Protein AF-A0A497PF44-F1 (afdb_monomer_lite)

Structure (mmCIF, N/CA/C/O backbone):
data_AF-A0A497PF44-F1
#
_entry.id   AF-A0A497PF44-F1
#
loop_
_atom_site.group_PDB
_atom_site.id
_atom_site.type_symbol
_atom_site.label_atom_id
_atom_site.label_alt_id
_atom_site.label_comp_id
_atom_site.label_asym_id
_atom_site.label_entity_id
_atom_site.label_seq_id
_atom_site.pdbx_PDB_ins_code
_atom_site.Cartn_x
_atom_site.Cartn_y
_atom_site.Cartn_z
_atom_site.occupancy
_atom_site.B_iso_or_equiv
_atom_site.auth_seq_id
_atom_site.auth_comp_id
_atom_site.auth_asym_id
_atom_site.auth_atom_id
_atom_site.pdbx_PDB_model_num
ATOM 1 N N . MET A 1 1 ? 14.579 28.850 -10.034 1.00 36.72 1 MET A N 1
ATOM 2 C CA . MET A 1 1 ? 15.040 27.515 -9.593 1.00 36.72 1 MET A CA 1
ATOM 3 C C . MET A 1 1 ? 13.978 26.523 -10.026 1.00 36.72 1 MET A C 1
ATOM 5 O O . MET A 1 1 ? 12.854 26.638 -9.561 1.00 36.72 1 MET A O 1
ATOM 9 N N . GLY A 1 2 ? 14.259 25.672 -11.015 1.00 35.09 2 GLY A N 1
ATOM 10 C CA . GLY A 1 2 ? 13.241 24.776 -11.566 1.00 35.09 2 GLY A CA 1
ATOM 11 C C . GLY A 1 2 ? 12.831 23.743 -10.524 1.00 35.09 2 GLY A C 1
ATOM 12 O O . GLY A 1 2 ? 13.676 22.970 -10.078 1.00 35.09 2 GLY A O 1
ATOM 13 N N . HIS A 1 3 ? 11.559 23.721 -10.129 1.00 37.56 3 HIS A N 1
ATOM 14 C CA . HIS A 1 3 ? 11.001 22.553 -9.459 1.00 37.56 3 HIS A CA 1
ATOM 15 C C . HIS A 1 3 ? 11.132 21.385 -10.435 1.00 37.56 3 HIS A C 1
ATOM 17 O O . HIS A 1 3 ? 10.414 21.312 -11.430 1.00 37.56 3 HIS A O 1
ATOM 23 N N . GLY A 1 4 ? 12.123 20.522 -10.210 1.00 49.72 4 GLY A N 1
ATOM 24 C CA . GLY A 1 4 ? 12.266 19.294 -10.974 1.00 49.72 4 GLY A CA 1
ATOM 25 C C . GLY A 1 4 ? 10.997 18.481 -10.775 1.00 49.72 4 GLY A C 1
ATOM 26 O O . GLY A 1 4 ? 10.764 17.966 -9.684 1.00 49.72 4 GLY A O 1
ATOM 27 N N . TYR A 1 5 ? 10.151 18.418 -11.801 1.00 60.72 5 TYR A N 1
ATOM 28 C CA . TYR A 1 5 ? 8.949 17.600 -11.776 1.00 60.72 5 TYR A CA 1
ATOM 29 C C . TYR A 1 5 ? 9.372 16.139 -11.612 1.00 60.72 5 TYR A C 1
ATOM 31 O O . TYR A 1 5 ? 9.889 15.521 -12.545 1.00 60.72 5 TYR A O 1
ATOM 39 N N . ILE A 1 6 ? 9.184 15.594 -10.411 1.00 75.25 6 ILE A N 1
ATOM 40 C CA . ILE A 1 6 ? 9.399 14.172 -10.157 1.00 75.25 6 ILE A CA 1
ATOM 41 C C . ILE A 1 6 ? 8.271 13.419 -10.854 1.00 75.25 6 ILE A C 1
ATOM 43 O O . ILE A 1 6 ? 7.093 13.642 -10.566 1.00 75.25 6 ILE A O 1
ATOM 47 N N . LYS A 1 7 ? 8.616 12.520 -11.777 1.00 85.88 7 LYS A N 1
ATOM 48 C CA . LYS A 1 7 ? 7.614 11.781 -12.543 1.00 85.88 7 LYS A CA 1
ATOM 49 C C . LYS A 1 7 ? 7.015 10.693 -11.657 1.00 85.88 7 LYS A C 1
ATOM 51 O O . LYS A 1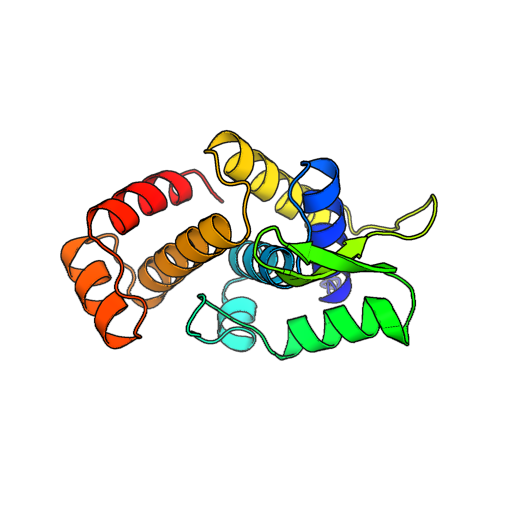 7 ? 7.731 10.005 -10.936 1.00 85.88 7 LYS A O 1
ATOM 56 N N . LEU A 1 8 ? 5.707 10.459 -11.761 1.00 88.69 8 LEU A N 1
ATOM 57 C CA . LEU A 1 8 ? 5.023 9.369 -11.045 1.00 88.69 8 LEU A CA 1
ATOM 58 C C . LEU A 1 8 ? 5.655 7.988 -11.326 1.00 88.69 8 LEU A C 1
ATOM 60 O O . LEU A 1 8 ? 5.662 7.111 -10.467 1.00 88.69 8 LEU A O 1
ATOM 64 N N . ILE A 1 9 ? 6.259 7.820 -12.505 1.00 89.12 9 ILE A N 1
ATOM 65 C CA . ILE A 1 9 ? 7.030 6.627 -12.879 1.00 89.12 9 ILE A CA 1
ATOM 66 C C . ILE A 1 9 ? 8.220 6.397 -11.933 1.00 89.12 9 ILE A C 1
ATOM 68 O O . ILE A 1 9 ? 8.492 5.248 -11.590 1.00 89.12 9 ILE A O 1
ATOM 72 N N . ASP A 1 10 ? 8.901 7.450 -11.474 1.00 90.12 10 ASP A N 1
ATOM 73 C CA . ASP A 1 10 ? 10.042 7.327 -10.557 1.00 90.12 10 ASP A CA 1
ATOM 74 C C . ASP A 1 10 ? 9.595 6.777 -9.199 1.00 90.12 10 ASP A C 1
ATOM 76 O O . ASP A 1 10 ? 10.260 5.912 -8.628 1.00 90.12 10 ASP A O 1
ATOM 80 N N . TRP A 1 11 ? 8.420 7.206 -8.725 1.00 93.75 11 TRP A N 1
ATOM 81 C CA . TRP A 1 11 ? 7.787 6.666 -7.522 1.00 93.75 11 TRP A CA 1
ATOM 82 C C . TRP A 1 11 ? 7.443 5.190 -7.682 1.00 93.75 11 TRP A C 1
ATOM 84 O O . TRP A 1 11 ? 7.785 4.387 -6.815 1.00 93.75 11 TRP A O 1
ATOM 94 N N . ILE A 1 12 ? 6.809 4.812 -8.797 1.00 93.94 12 ILE A N 1
ATOM 95 C CA . ILE A 1 12 ? 6.447 3.415 -9.071 1.00 93.94 12 ILE A CA 1
ATOM 96 C C . ILE A 1 12 ? 7.697 2.530 -9.091 1.00 93.94 12 ILE A C 1
ATOM 98 O O . ILE A 1 12 ? 7.739 1.500 -8.415 1.00 93.94 12 ILE A O 1
ATOM 102 N N . LYS A 1 13 ? 8.732 2.949 -9.825 1.00 91.75 13 LYS A N 1
ATOM 103 C CA . LYS A 1 13 ? 10.003 2.228 -9.915 1.00 91.75 13 LYS A CA 1
ATOM 104 C C . LYS A 1 13 ? 10.649 2.052 -8.541 1.00 91.75 13 LYS A C 1
ATOM 106 O O . LYS A 1 13 ? 11.018 0.940 -8.170 1.00 91.75 13 LYS A O 1
ATOM 111 N N . ALA A 1 14 ? 10.733 3.129 -7.765 1.00 93.69 14 ALA A N 1
ATOM 112 C CA . ALA A 1 14 ? 11.293 3.093 -6.422 1.00 93.69 14 ALA A CA 1
ATOM 113 C C . ALA A 1 14 ? 10.475 2.213 -5.457 1.00 93.69 14 ALA A C 1
ATOM 115 O O . ALA A 1 14 ? 11.066 1.488 -4.658 1.00 93.69 14 ALA A O 1
ATOM 116 N N . ALA A 1 15 ? 9.141 2.209 -5.560 1.00 95.62 15 ALA A N 1
ATOM 117 C CA . ALA A 1 15 ? 8.263 1.334 -4.780 1.00 95.62 15 ALA A CA 1
ATOM 118 C C . ALA A 1 15 ? 8.490 -0.147 -5.090 1.00 95.62 15 ALA A C 1
ATOM 120 O O . ALA A 1 15 ? 8.680 -0.933 -4.162 1.00 95.62 15 ALA A O 1
ATOM 121 N N . VAL A 1 16 ? 8.523 -0.525 -6.373 1.00 94.31 16 VAL A N 1
ATOM 122 C CA . VAL A 1 16 ? 8.809 -1.909 -6.783 1.00 94.31 16 VAL A CA 1
ATOM 123 C C . VAL A 1 16 ? 10.184 -2.333 -6.270 1.00 94.31 16 VAL A C 1
ATOM 125 O O . VAL A 1 16 ? 10.279 -3.319 -5.541 1.00 94.31 16 VAL A O 1
ATOM 128 N N . TYR A 1 17 ? 11.224 -1.544 -6.556 1.00 93.12 17 TYR A N 1
ATOM 129 C CA . TYR A 1 17 ? 12.594 -1.889 -6.176 1.00 93.12 17 TYR A CA 1
ATOM 130 C C . TYR A 1 17 ? 12.753 -1.998 -4.656 1.00 93.12 17 TYR A C 1
ATOM 132 O O . TYR A 1 17 ? 13.350 -2.942 -4.145 1.00 93.12 17 TYR A O 1
ATOM 140 N N . SER A 1 18 ? 12.184 -1.057 -3.899 1.00 94.81 18 SER A N 1
ATOM 141 C CA . SER A 1 18 ? 12.282 -1.074 -2.441 1.00 94.81 18 SER A CA 1
ATOM 142 C C . SER A 1 18 ? 11.568 -2.276 -1.815 1.00 94.81 18 SER A C 1
ATOM 144 O O . SER A 1 18 ? 12.104 -2.887 -0.886 1.00 94.81 18 SER A O 1
ATOM 146 N N . LEU A 1 19 ? 10.393 -2.652 -2.328 1.00 95.06 19 LEU A N 1
ATOM 147 C CA . LEU A 1 19 ? 9.682 -3.851 -1.882 1.00 95.06 19 LEU A CA 1
ATOM 148 C C . LEU A 1 19 ? 10.532 -5.112 -2.109 1.00 95.06 19 LEU A C 1
ATOM 150 O O . LEU A 1 19 ? 10.705 -5.901 -1.175 1.00 95.06 19 LEU A O 1
ATOM 154 N N . GLU A 1 20 ? 11.147 -5.247 -3.289 1.00 91.25 20 GLU A N 1
ATOM 155 C CA . GLU A 1 20 ? 12.058 -6.355 -3.613 1.00 91.25 20 GLU A CA 1
ATOM 156 C C . GLU A 1 20 ? 13.257 -6.424 -2.659 1.00 91.25 20 GLU A C 1
ATOM 158 O O . GLU A 1 20 ? 13.481 -7.459 -2.024 1.00 91.25 20 GLU A O 1
ATOM 163 N N . GLN A 1 21 ? 13.981 -5.311 -2.480 1.00 91.06 21 GLN A N 1
ATOM 164 C CA . GLN A 1 21 ? 15.151 -5.235 -1.591 1.00 91.06 21 GLN A CA 1
ATOM 165 C C . GLN A 1 21 ? 14.808 -5.608 -0.143 1.00 91.06 21 GLN A C 1
ATOM 167 O O . GLN A 1 21 ? 15.617 -6.186 0.586 1.00 91.06 21 GLN A O 1
ATOM 172 N N . ASN A 1 22 ? 13.576 -5.325 0.281 1.00 92.75 22 ASN A N 1
ATOM 173 C CA . ASN A 1 22 ? 13.103 -5.633 1.623 1.00 92.75 22 ASN A CA 1
ATOM 174 C C . ASN A 1 22 ? 12.396 -6.991 1.734 1.00 92.75 22 ASN A C 1
ATOM 176 O O . ASN A 1 22 ? 11.925 -7.326 2.824 1.00 92.75 22 ASN A O 1
ATOM 180 N N . ARG A 1 23 ? 12.403 -7.826 0.688 1.00 90.44 23 ARG A N 1
ATOM 181 C CA . ARG A 1 23 ? 11.754 -9.151 0.663 1.00 90.44 23 ARG A CA 1
ATOM 182 C C . ARG A 1 23 ? 10.244 -9.091 0.940 1.00 90.44 23 ARG A C 1
ATOM 184 O O . ARG A 1 23 ? 9.685 -10.020 1.521 1.00 90.44 23 ARG A O 1
ATOM 191 N N . ILE A 1 24 ? 9.587 -8.005 0.542 1.00 90.75 24 ILE A N 1
ATOM 192 C CA . ILE A 1 24 ? 8.126 -7.908 0.497 1.00 90.75 24 ILE A CA 1
ATOM 193 C C . ILE A 1 24 ? 7.719 -8.119 -0.953 1.00 90.75 24 ILE A C 1
ATOM 195 O O . ILE A 1 24 ? 8.230 -7.444 -1.840 1.00 90.75 24 ILE A O 1
ATOM 199 N N . LYS A 1 25 ? 6.796 -9.050 -1.213 1.00 91.00 25 LYS A N 1
ATOM 200 C CA . LYS A 1 25 ? 6.369 -9.333 -2.587 1.00 91.00 25 LYS A CA 1
ATOM 201 C C . LYS A 1 25 ? 5.733 -8.073 -3.207 1.00 91.00 25 LYS A C 1
ATOM 203 O O . LYS A 1 25 ? 4.710 -7.601 -2.685 1.00 91.00 25 LYS A O 1
ATOM 208 N N . PRO A 1 26 ? 6.288 -7.540 -4.310 1.00 92.19 26 PRO A N 1
ATOM 209 C CA . PRO A 1 26 ? 5.760 -6.371 -5.009 1.00 92.19 26 PRO A CA 1
ATOM 210 C C . PRO A 1 26 ? 4.556 -6.768 -5.870 1.00 92.19 26 PRO A C 1
ATOM 212 O O . PRO A 1 26 ? 4.585 -6.713 -7.095 1.00 92.19 26 PRO A O 1
ATOM 215 N N . PHE A 1 27 ? 3.476 -7.206 -5.226 1.00 92.94 27 PHE A N 1
ATOM 216 C CA . PHE A 1 27 ? 2.179 -7.315 -5.882 1.00 92.94 27 PHE A CA 1
ATOM 217 C C . PHE A 1 27 ? 1.677 -5.923 -6.267 1.00 92.94 27 PHE A C 1
ATOM 219 O O . PHE A 1 27 ? 2.020 -4.940 -5.604 1.00 92.94 27 PHE A O 1
ATOM 226 N N . LYS A 1 28 ? 0.772 -5.848 -7.249 1.00 92.81 28 LYS A N 1
ATOM 227 C CA . LYS A 1 28 ? 0.085 -4.594 -7.617 1.00 92.81 28 LYS A CA 1
ATOM 228 C C . LYS A 1 28 ? -0.435 -3.852 -6.383 1.00 92.81 28 LYS A C 1
ATOM 230 O O . LYS A 1 28 ? -0.165 -2.671 -6.193 1.00 92.81 28 LYS A O 1
ATOM 235 N N . THR A 1 29 ? -1.121 -4.575 -5.497 1.00 93.44 29 THR A N 1
ATOM 236 C CA . THR A 1 29 ? -1.641 -4.031 -4.239 1.00 93.44 29 THR A CA 1
ATOM 237 C C . THR A 1 29 ? -0.531 -3.490 -3.340 1.00 93.44 29 THR A C 1
ATOM 239 O O . THR A 1 29 ? -0.671 -2.380 -2.842 1.00 93.44 29 THR A O 1
ATOM 242 N N . SER A 1 30 ? 0.571 -4.226 -3.152 1.00 95.44 30 SER A N 1
ATOM 243 C CA . SER A 1 30 ? 1.700 -3.776 -2.324 1.00 95.44 30 SER A CA 1
ATOM 244 C C . SER A 1 30 ? 2.269 -2.453 -2.839 1.00 95.44 30 SER A C 1
ATOM 246 O O . SER A 1 30 ? 2.437 -1.517 -2.062 1.00 95.44 30 SER A O 1
ATOM 248 N N . VAL A 1 31 ? 2.500 -2.357 -4.153 1.00 96.06 31 VAL A N 1
ATOM 249 C CA . VAL A 1 31 ? 3.021 -1.145 -4.802 1.00 96.06 31 VAL A CA 1
ATOM 250 C C . VAL A 1 31 ? 2.059 0.024 -4.601 1.00 96.06 31 VAL A C 1
ATOM 252 O O . VAL A 1 31 ? 2.466 1.074 -4.109 1.00 96.06 31 VAL A O 1
ATOM 255 N N . LEU A 1 32 ? 0.766 -0.174 -4.879 1.00 96.31 32 LEU A N 1
ATOM 256 C CA . LEU A 1 32 ? -0.266 0.848 -4.679 1.00 96.31 32 LEU A CA 1
ATOM 257 C C . LEU A 1 32 ? -0.314 1.361 -3.235 1.00 96.31 32 LEU A C 1
ATOM 259 O O . LEU A 1 32 ? -0.492 2.559 -3.029 1.00 96.31 32 LEU A O 1
ATOM 263 N N . LYS A 1 33 ? -0.165 0.474 -2.244 1.00 96.69 33 LYS A N 1
ATOM 264 C CA . LYS A 1 33 ? -0.215 0.837 -0.820 1.00 96.69 33 LYS A CA 1
ATOM 265 C C . LYS A 1 33 ? 1.027 1.602 -0.367 1.00 96.69 33 LYS A C 1
ATOM 267 O O . LYS A 1 33 ? 0.897 2.596 0.338 1.00 96.69 33 LYS A O 1
ATOM 272 N N . ILE A 1 34 ? 2.216 1.194 -0.808 1.00 96.88 34 ILE A N 1
ATOM 273 C CA . ILE A 1 34 ? 3.449 1.941 -0.525 1.00 96.88 34 ILE A CA 1
ATOM 274 C C . ILE A 1 34 ? 3.399 3.336 -1.148 1.00 96.88 34 ILE A C 1
ATOM 276 O O . ILE A 1 34 ? 3.761 4.315 -0.500 1.00 96.88 34 ILE A O 1
ATOM 280 N N . LEU A 1 35 ? 2.900 3.451 -2.377 1.00 96.75 35 LEU A N 1
ATOM 281 C CA . LEU A 1 35 ? 2.736 4.747 -3.030 1.00 96.75 35 LEU A CA 1
ATOM 282 C C . LEU A 1 35 ? 1.729 5.635 -2.296 1.00 96.75 35 LEU A C 1
ATOM 284 O O . LEU A 1 35 ? 2.029 6.796 -2.042 1.00 96.75 35 LEU A O 1
ATOM 288 N N . TYR A 1 36 ? 0.593 5.085 -1.861 1.00 96.56 36 TYR A N 1
ATOM 289 C CA . TYR A 1 36 ? -0.397 5.828 -1.077 1.00 96.56 36 TYR A CA 1
ATOM 290 C C . TYR A 1 36 ? 0.213 6.468 0.183 1.00 96.56 36 TYR A C 1
ATOM 292 O O . TYR A 1 36 ? -0.017 7.645 0.449 1.00 96.56 36 TYR A O 1
ATOM 300 N N . LEU A 1 37 ? 1.036 5.711 0.918 1.00 95.44 37 LEU A N 1
ATOM 301 C CA . LEU A 1 37 ? 1.692 6.171 2.148 1.00 95.44 37 LEU A CA 1
ATOM 302 C C . LEU A 1 37 ? 2.848 7.157 1.911 1.00 95.44 37 LEU A C 1
ATOM 304 O O . LEU A 1 37 ? 3.258 7.835 2.842 1.00 95.44 37 LEU A O 1
ATOM 308 N N . THR A 1 38 ? 3.410 7.230 0.703 1.00 94.56 38 THR A N 1
ATOM 309 C CA . THR A 1 38 ? 4.630 8.023 0.442 1.00 94.56 38 THR A CA 1
ATOM 310 C C . THR A 1 38 ? 4.398 9.249 -0.424 1.00 94.56 38 THR A C 1
ATOM 312 O O . THR A 1 38 ? 5.184 10.202 -0.345 1.00 94.56 38 THR A O 1
ATOM 315 N N . LEU A 1 39 ? 3.337 9.247 -1.231 1.00 93.38 39 LEU A N 1
ATOM 316 C CA . LEU A 1 39 ? 2.973 10.391 -2.050 1.00 93.38 39 LEU A CA 1
ATOM 317 C C . LEU A 1 39 ? 2.605 11.601 -1.174 1.00 93.38 39 LEU A C 1
ATOM 319 O O . LEU A 1 39 ? 2.016 11.423 -0.100 1.00 93.38 39 LEU A O 1
ATOM 323 N N . PRO A 1 40 ? 2.937 12.823 -1.636 1.00 90.06 40 PRO A N 1
ATOM 324 C CA . PRO A 1 40 ? 2.415 14.061 -1.070 1.00 90.06 40 PRO A CA 1
ATOM 325 C C . PRO A 1 40 ? 0.892 14.028 -0.954 1.00 90.06 40 PRO A C 1
ATOM 327 O O . PRO A 1 40 ? 0.216 13.450 -1.808 1.00 90.06 40 PRO A O 1
ATOM 330 N N . GLU A 1 41 ? 0.368 14.674 0.083 1.00 90.38 41 GLU A N 1
ATOM 331 C CA . GLU A 1 41 ? -1.056 14.671 0.410 1.00 90.38 41 GLU A CA 1
ATOM 332 C C . GLU A 1 41 ? -1.942 15.100 -0.772 1.00 90.38 41 GLU A C 1
ATOM 334 O O . GLU A 1 41 ? -2.880 14.388 -1.131 1.00 90.38 41 GLU A O 1
ATOM 339 N N . GLU A 1 42 ? -1.593 16.197 -1.447 1.00 90.06 42 GLU A N 1
ATOM 340 C CA . GLU A 1 42 ? -2.328 16.709 -2.613 1.00 90.06 42 GLU A CA 1
ATOM 341 C C . GLU A 1 42 ? -2.477 15.650 -3.719 1.00 90.06 42 GLU A C 1
ATOM 343 O O . GLU A 1 42 ? -3.565 15.426 -4.261 1.00 90.06 42 GLU A O 1
ATOM 348 N N . LEU A 1 43 ? -1.388 14.935 -4.026 1.00 91.44 43 LEU A N 1
ATOM 349 C CA . LEU A 1 43 ? -1.394 13.862 -5.022 1.00 91.44 43 LEU A CA 1
ATOM 350 C C . LEU A 1 43 ? -2.164 12.644 -4.526 1.00 91.44 43 LEU A C 1
ATOM 352 O O . LEU A 1 43 ? -2.832 11.979 -5.315 1.00 91.44 43 LEU A O 1
ATOM 356 N N . ARG A 1 44 ? -2.087 12.345 -3.230 1.00 92.69 44 ARG A N 1
ATOM 357 C CA . ARG A 1 44 ? -2.803 11.228 -2.622 1.00 92.69 44 ARG A CA 1
ATOM 358 C C . ARG A 1 44 ? -4.310 11.408 -2.765 1.00 92.69 44 ARG A C 1
ATOM 360 O O . ARG A 1 44 ? -4.963 10.490 -3.249 1.00 92.69 44 ARG A O 1
ATOM 367 N N . TRP A 1 45 ? -4.845 12.577 -2.416 1.00 90.56 45 TRP A N 1
ATOM 368 C CA . TRP A 1 45 ? -6.281 12.859 -2.527 1.00 90.56 45 TRP A CA 1
ATOM 369 C C . TRP A 1 45 ? -6.765 12.990 -3.970 1.00 90.56 45 TRP A C 1
ATOM 371 O O . TRP A 1 45 ? -7.916 12.679 -4.255 1.00 90.56 45 TRP A O 1
ATOM 381 N N . THR A 1 46 ? -5.881 13.392 -4.884 1.00 93.38 46 THR A N 1
ATOM 382 C CA . THR A 1 46 ? -6.200 13.467 -6.316 1.00 93.38 46 THR A CA 1
ATOM 383 C C . THR A 1 46 ? -6.210 12.088 -6.981 1.00 93.38 46 THR A C 1
ATOM 385 O O . THR A 1 46 ? -7.042 11.813 -7.841 1.00 93.38 46 THR A O 1
ATOM 388 N N . LEU A 1 47 ? -5.262 11.215 -6.624 1.00 94.62 47 LEU A N 1
ATOM 389 C CA . LEU A 1 47 ? -5.037 9.949 -7.326 1.00 94.62 47 LEU A CA 1
ATOM 390 C C . LEU A 1 47 ? -5.735 8.753 -6.680 1.00 94.62 47 LEU A C 1
ATOM 392 O O . LEU A 1 47 ? -5.896 7.739 -7.364 1.00 94.62 47 LEU A O 1
ATOM 396 N N . TYR A 1 48 ? -6.079 8.828 -5.391 1.00 96.44 48 TYR A N 1
ATOM 397 C CA . TYR A 1 48 ? -6.631 7.706 -4.639 1.00 96.44 48 TYR A CA 1
ATOM 398 C C . TYR A 1 48 ? -8.033 7.970 -4.114 1.00 96.44 48 TYR A C 1
ATOM 400 O O . TYR A 1 48 ? -8.329 9.006 -3.527 1.00 96.44 48 TYR A O 1
ATOM 408 N N . GLU A 1 49 ? -8.847 6.930 -4.199 1.00 94.19 49 GLU A N 1
ATOM 409 C CA . GLU A 1 49 ? -10.192 6.873 -3.644 1.00 94.19 49 GLU A CA 1
ATOM 410 C C . GLU A 1 49 ? -10.321 5.702 -2.656 1.00 94.19 49 GLU A C 1
ATOM 412 O O . GLU A 1 49 ? -9.562 4.723 -2.735 1.00 94.19 49 GLU A O 1
ATOM 417 N N . PRO A 1 50 ? -11.250 5.767 -1.686 1.00 93.12 50 PRO A N 1
ATOM 418 C CA . PRO A 1 50 ? -11.539 4.624 -0.832 1.00 93.12 50 PRO A CA 1
ATOM 419 C C . PRO A 1 50 ? -12.117 3.469 -1.667 1.00 93.12 50 PRO A C 1
ATOM 421 O O . PRO A 1 50 ? -13.061 3.641 -2.428 1.00 93.12 50 PRO A O 1
ATOM 424 N N . TYR A 1 51 ? -11.570 2.266 -1.490 1.00 92.81 51 TYR A N 1
ATOM 425 C CA . TYR A 1 51 ? -12.005 1.048 -2.183 1.00 92.81 51 TYR A CA 1
ATOM 426 C C . TYR A 1 51 ? -12.051 -0.137 -1.213 1.00 92.81 51 TYR A C 1
ATOM 428 O O . TYR A 1 51 ? -11.418 -0.082 -0.160 1.00 92.81 51 TYR A O 1
ATOM 436 N N . LEU A 1 52 ? -12.757 -1.229 -1.534 1.00 86.25 52 LEU A N 1
ATOM 437 C CA . LEU A 1 52 ? -13.020 -2.361 -0.619 1.00 86.25 52 LEU A CA 1
ATOM 438 C C . LEU A 1 52 ? -11.758 -2.885 0.106 1.00 86.25 52 LEU A C 1
ATOM 440 O O . LEU A 1 52 ? -11.754 -3.136 1.318 1.00 86.25 52 LEU A O 1
ATOM 444 N N . TYR A 1 53 ? -10.641 -2.971 -0.617 1.00 85.62 53 TYR A N 1
ATOM 445 C CA . TYR A 1 53 ? -9.343 -3.432 -0.106 1.00 85.62 53 TYR A CA 1
ATOM 446 C C . TYR A 1 53 ? -8.411 -2.282 0.324 1.00 85.62 53 TYR A C 1
ATOM 448 O O . TYR A 1 53 ? -7.187 -2.406 0.308 1.00 85.62 53 TYR A O 1
ATOM 456 N N . GLY A 1 54 ? -8.979 -1.144 0.722 1.00 93.19 54 GLY A N 1
ATOM 457 C CA . GLY A 1 54 ? -8.265 0.076 1.102 1.00 93.19 54 GLY A CA 1
ATOM 458 C C . GLY A 1 54 ? -8.040 1.017 -0.083 1.00 93.19 54 GLY A C 1
ATOM 459 O O . GLY A 1 54 ? -8.350 0.636 -1.209 1.00 93.19 54 GLY A O 1
ATOM 460 N N . PRO A 1 55 ? -7.425 2.191 0.139 1.00 95.44 55 PRO A N 1
ATOM 461 C CA . PRO A 1 55 ? -7.258 3.228 -0.882 1.00 95.44 55 PRO A CA 1
ATOM 462 C C . PRO A 1 55 ? -6.676 2.698 -2.195 1.00 95.44 55 PRO A C 1
ATOM 464 O O . PRO A 1 55 ? -5.668 1.982 -2.187 1.00 95.44 55 PRO A O 1
ATOM 467 N N . TYR A 1 56 ? -7.317 3.010 -3.314 1.00 96.56 56 TYR A N 1
ATOM 468 C CA . TYR A 1 56 ? -6.965 2.500 -4.636 1.00 96.56 56 TYR A CA 1
ATOM 469 C C . TYR A 1 56 ? -6.797 3.646 -5.628 1.00 96.56 56 TYR A C 1
ATOM 471 O O . TYR A 1 56 ? -7.483 4.654 -5.531 1.00 96.56 56 TYR A O 1
ATOM 479 N N . SER A 1 57 ? -5.886 3.468 -6.583 1.00 97.12 57 SER A N 1
ATOM 480 C CA . SER A 1 57 ? -5.686 4.396 -7.689 1.00 97.12 57 SER A CA 1
ATOM 481 C C . SER A 1 57 ? -5.704 3.619 -8.994 1.00 97.12 57 SER A C 1
ATOM 483 O O . SER A 1 57 ? -4.792 2.831 -9.267 1.00 97.12 57 SER A O 1
ATOM 485 N N . ARG A 1 58 ? -6.736 3.853 -9.811 1.00 95.56 58 ARG A N 1
ATOM 486 C CA . ARG A 1 58 ? -6.809 3.291 -11.163 1.00 95.56 58 ARG A CA 1
ATOM 487 C C . ARG A 1 58 ? -5.646 3.789 -12.015 1.00 95.56 58 ARG A C 1
ATOM 489 O O . ARG A 1 58 ? -4.958 2.981 -12.619 1.00 95.56 58 ARG A O 1
ATOM 496 N N . THR A 1 59 ? -5.360 5.088 -11.960 1.00 94.62 59 THR A N 1
ATOM 497 C CA . THR A 1 59 ? -4.257 5.719 -12.694 1.00 94.62 59 THR A CA 1
ATOM 498 C C . THR A 1 59 ? -2.915 5.042 -12.420 1.00 94.62 59 THR A C 1
ATOM 500 O O . THR A 1 59 ? -2.198 4.691 -13.353 1.00 94.62 59 THR A O 1
ATOM 503 N N . ILE A 1 60 ? -2.571 4.807 -11.149 1.00 95.44 60 ILE A N 1
ATOM 504 C CA . ILE A 1 60 ? -1.306 4.140 -10.805 1.00 95.44 60 ILE A CA 1
ATOM 505 C C . ILE A 1 60 ? -1.334 2.659 -11.189 1.00 95.44 60 ILE A C 1
ATOM 507 O O . ILE A 1 60 ? -0.314 2.137 -11.634 1.00 95.44 60 ILE A O 1
ATOM 511 N N . SER A 1 61 ? -2.477 1.980 -11.040 1.00 94.25 61 SER A N 1
ATOM 512 C CA . SER A 1 61 ? -2.627 0.587 -11.478 1.00 94.25 61 SER A CA 1
ATOM 513 C C . SER A 1 61 ? -2.370 0.439 -12.979 1.00 94.25 61 SER A C 1
ATOM 515 O O . SER A 1 61 ? -1.581 -0.416 -13.378 1.00 94.25 61 SER A O 1
ATOM 517 N N . ASP A 1 62 ? -2.997 1.287 -13.791 1.00 92.94 62 ASP A N 1
ATOM 518 C CA . ASP A 1 62 ? -2.887 1.247 -15.248 1.00 92.94 62 ASP A CA 1
ATOM 519 C C . ASP A 1 62 ? -1.455 1.593 -15.685 1.00 92.94 62 ASP A C 1
ATOM 521 O O . ASP A 1 62 ? -0.878 0.917 -16.535 1.00 92.94 62 ASP A O 1
ATOM 525 N N . LEU A 1 63 ? -0.819 2.578 -15.036 1.00 91.44 63 LEU A N 1
ATOM 526 C CA . LEU A 1 63 ? 0.595 2.889 -15.265 1.00 91.44 63 LEU A CA 1
ATOM 527 C C . LEU A 1 63 ? 1.520 1.723 -14.909 1.00 91.44 63 LEU A C 1
ATOM 529 O O . LEU A 1 63 ? 2.476 1.463 -15.636 1.00 91.44 63 LEU A O 1
ATOM 533 N N . LEU A 1 64 ? 1.254 1.011 -13.814 1.00 91.44 64 LEU A N 1
ATOM 534 C CA . LEU A 1 64 ? 2.047 -0.151 -13.422 1.00 91.44 64 LEU A CA 1
ATOM 535 C C . LEU A 1 64 ? 1.969 -1.259 -14.486 1.00 91.44 64 LEU A C 1
ATOM 537 O O . LEU A 1 64 ? 3.000 -1.826 -14.853 1.00 91.44 64 LEU A O 1
ATOM 541 N N . ASP A 1 65 ? 0.777 -1.513 -15.029 1.00 89.94 65 ASP A N 1
ATOM 542 C CA . ASP A 1 65 ? 0.583 -2.471 -16.122 1.00 89.94 65 ASP A CA 1
ATOM 543 C C . ASP A 1 65 ? 1.293 -2.012 -17.403 1.00 89.94 65 ASP A C 1
ATOM 545 O O . ASP A 1 65 ? 2.013 -2.787 -18.034 1.00 89.94 65 ASP A O 1
ATOM 549 N N . ILE A 1 66 ? 1.176 -0.731 -17.757 1.00 87.31 66 ILE A N 1
ATOM 550 C CA . ILE A 1 66 ? 1.859 -0.135 -18.911 1.00 87.31 66 ILE A CA 1
ATOM 551 C C . ILE A 1 66 ? 3.386 -0.258 -18.783 1.00 87.31 66 ILE A C 1
ATOM 553 O O . ILE A 1 66 ? 4.063 -0.604 -19.753 1.00 87.31 66 ILE A O 1
ATOM 557 N N . LEU A 1 67 ? 3.957 -0.021 -17.599 1.00 84.69 67 LEU A N 1
ATOM 558 C CA . LEU A 1 67 ? 5.402 -0.135 -17.371 1.00 84.69 67 LEU A CA 1
ATOM 559 C C . LEU A 1 67 ? 5.904 -1.581 -17.463 1.00 84.69 67 LEU A C 1
ATOM 561 O O . LEU A 1 67 ? 7.040 -1.796 -17.900 1.00 84.69 67 LEU A O 1
ATOM 565 N N . ALA A 1 68 ? 5.073 -2.546 -17.061 1.00 85.56 68 ALA A N 1
ATOM 566 C CA . ALA A 1 68 ? 5.416 -3.963 -17.028 1.00 85.56 68 ALA A CA 1
ATOM 567 C C . ALA A 1 68 ? 5.219 -4.681 -18.371 1.00 85.56 68 ALA A C 1
ATOM 569 O O . ALA A 1 68 ? 6.038 -5.516 -18.759 1.00 85.56 68 ALA A O 1
ATOM 570 N N . PHE A 1 69 ? 4.144 -4.354 -19.089 1.00 80.50 69 PHE A N 1
ATOM 571 C CA . PHE A 1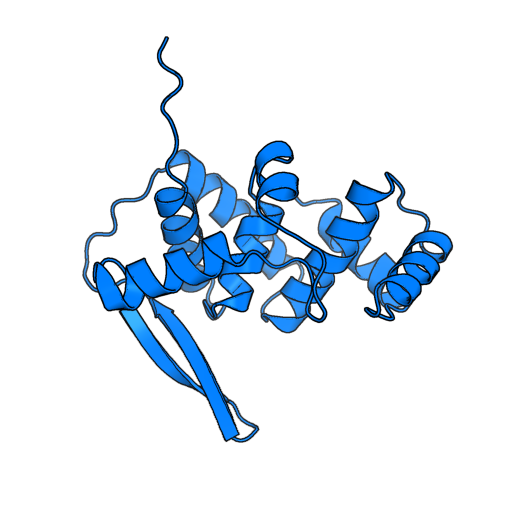 69 ? 3.751 -5.044 -20.319 1.00 80.50 69 PHE A CA 1
ATOM 572 C C . PHE A 1 69 ? 3.993 -4.207 -21.581 1.00 80.50 69 PHE A C 1
ATOM 574 O O . PHE A 1 69 ? 4.332 -4.771 -22.619 1.00 80.50 69 PHE A O 1
ATOM 581 N N . GLY A 1 70 ? 3.874 -2.879 -21.496 1.00 70.75 70 GLY A N 1
ATOM 582 C CA . GLY A 1 70 ? 4.045 -1.963 -22.629 1.00 70.75 70 GLY A CA 1
ATOM 583 C C . GLY A 1 70 ? 5.492 -1.510 -22.825 1.00 70.75 70 GLY A C 1
ATOM 584 O O . GLY A 1 70 ? 6.121 -1.835 -23.827 1.00 70.75 70 GLY A O 1
ATOM 585 N N . TYR A 1 71 ? 6.046 -0.786 -21.847 1.00 62.22 71 TYR A N 1
ATOM 586 C CA . TYR A 1 71 ? 7.384 -0.179 -21.952 1.00 62.22 71 TYR A CA 1
ATOM 587 C C . TYR A 1 71 ? 8.529 -1.106 -21.527 1.00 62.22 71 TYR A C 1
ATOM 589 O O . TYR A 1 71 ? 9.692 -0.752 -21.703 1.00 62.22 71 TYR A O 1
ATOM 597 N N . LYS A 1 72 ? 8.220 -2.275 -20.945 1.00 67.12 72 LYS A N 1
ATOM 598 C CA . LYS A 1 72 ? 9.187 -3.294 -20.481 1.00 67.12 72 LYS A CA 1
ATOM 599 C C . LYS A 1 72 ? 10.269 -2.773 -19.521 1.00 67.12 72 LYS A C 1
ATOM 601 O O . LYS A 1 72 ? 11.286 -3.431 -19.321 1.00 67.12 72 LYS A O 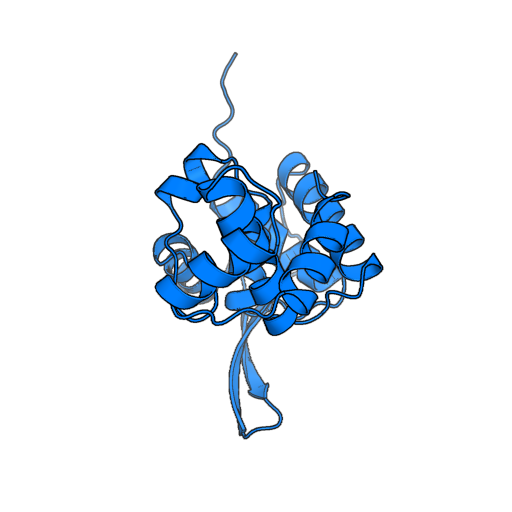1
ATOM 606 N N . SER A 1 73 ? 10.045 -1.611 -18.906 1.00 72.81 73 SER A N 1
ATOM 607 C CA . SER A 1 73 ? 10.921 -1.062 -17.861 1.00 72.81 73 SER A CA 1
ATOM 608 C C . SER A 1 73 ? 10.777 -1.817 -16.536 1.00 72.81 73 SER A C 1
ATOM 610 O O . SER A 1 73 ? 11.692 -1.815 -15.716 1.00 72.81 73 SER A O 1
ATOM 612 N N . LEU A 1 74 ? 9.638 -2.492 -16.360 1.00 80.44 74 LEU A N 1
ATOM 613 C CA . LEU A 1 74 ? 9.405 -3.512 -15.350 1.00 80.44 74 LEU A CA 1
ATOM 614 C C . LEU A 1 74 ? 9.141 -4.853 -16.049 1.00 80.44 74 LEU A C 1
ATOM 616 O O . LEU A 1 74 ? 8.673 -4.918 -17.184 1.00 80.44 74 LEU A O 1
ATOM 620 N N . GLY A 1 75 ? 9.441 -5.941 -15.360 1.00 80.06 75 GLY A N 1
ATOM 621 C CA . GLY A 1 75 ? 8.895 -7.261 -15.612 1.00 80.06 75 GLY A CA 1
ATOM 622 C C . GLY A 1 75 ? 7.642 -7.494 -14.778 1.00 80.06 75 GLY A C 1
ATOM 623 O O . GLY A 1 75 ? 7.510 -6.967 -13.677 1.00 80.06 75 GLY A O 1
ATOM 624 N N . ALA A 1 76 ? 6.744 -8.322 -15.298 1.00 82.75 76 ALA A N 1
ATOM 625 C CA . ALA A 1 76 ? 5.646 -8.902 -14.546 1.00 82.75 76 ALA A CA 1
ATOM 626 C C . ALA A 1 76 ? 5.619 -10.412 -14.782 1.00 82.75 76 ALA A C 1
ATOM 628 O O . ALA A 1 76 ? 5.856 -10.873 -15.902 1.00 82.75 76 ALA A O 1
ATOM 629 N N . TYR A 1 77 ? 5.337 -11.171 -13.730 1.00 84.75 77 TYR A N 1
ATOM 630 C CA . TYR A 1 77 ? 5.147 -12.615 -13.796 1.00 84.75 77 TYR A CA 1
ATOM 631 C C . TYR A 1 77 ? 3.917 -13.030 -12.995 1.00 84.75 77 TYR A C 1
ATOM 633 O O . TYR A 1 77 ? 3.575 -12.425 -11.975 1.00 84.75 77 TYR A O 1
ATOM 641 N N . ILE A 1 78 ? 3.243 -14.064 -13.494 1.00 85.38 78 ILE A N 1
ATOM 642 C CA . ILE A 1 78 ? 2.075 -14.651 -12.845 1.00 85.38 78 ILE A CA 1
ATOM 643 C C . ILE A 1 78 ? 2.566 -15.556 -11.714 1.00 85.38 78 ILE A C 1
ATOM 645 O O . ILE A 1 78 ? 3.455 -16.386 -11.898 1.00 85.38 78 ILE A O 1
ATOM 649 N N . HIS A 1 79 ? 1.987 -15.384 -10.533 1.00 83.44 79 HIS A N 1
ATOM 650 C CA . HIS A 1 79 ? 2.253 -16.170 -9.342 1.00 83.44 79 HIS A CA 1
ATOM 651 C C . HIS A 1 79 ? 0.961 -16.809 -8.847 1.00 83.44 79 HIS A C 1
ATOM 653 O O . HIS A 1 79 ? -0.031 -16.118 -8.612 1.00 83.44 79 HIS A O 1
ATOM 659 N N . THR A 1 80 ? 0.988 -18.120 -8.644 1.00 87.81 80 THR A N 1
ATOM 660 C CA . THR A 1 80 ? -0.126 -18.850 -8.039 1.00 87.81 80 THR A CA 1
ATOM 661 C C . THR A 1 80 ? -0.028 -18.765 -6.521 1.00 87.81 80 THR A C 1
ATOM 663 O O . THR A 1 80 ? 0.992 -19.103 -5.921 1.00 87.81 80 THR A O 1
ATOM 666 N N . MET A 1 81 ? -1.097 -18.291 -5.894 1.00 84.81 81 MET A N 1
ATOM 667 C CA . MET A 1 81 ? -1.252 -18.211 -4.448 1.00 84.81 81 MET A CA 1
ATOM 668 C C . MET A 1 81 ? -1.650 -19.583 -3.870 1.00 84.81 81 MET A C 1
ATOM 670 O O . MET A 1 81 ? -2.213 -20.407 -4.590 1.00 84.81 81 MET A O 1
ATOM 674 N N . PRO A 1 82 ? -1.441 -19.837 -2.561 1.00 84.06 82 PRO A N 1
ATOM 675 C CA . PRO A 1 82 ? -1.776 -21.125 -1.936 1.00 84.06 82 PRO A CA 1
ATOM 676 C C . PRO A 1 82 ? -3.245 -21.558 -2.079 1.00 84.06 82 PRO A C 1
ATOM 678 O O . PRO A 1 82 ? -3.547 -22.742 -2.031 1.00 84.06 82 PRO A O 1
ATOM 681 N N . ASN A 1 83 ? -4.159 -20.605 -2.270 1.00 84.81 83 ASN A N 1
ATOM 682 C CA . ASN A 1 83 ? -5.587 -20.843 -2.500 1.00 84.81 83 ASN A CA 1
ATOM 683 C C . ASN A 1 83 ? -5.942 -21.114 -3.980 1.00 84.81 83 ASN A C 1
ATOM 685 O O . ASN A 1 83 ? -7.112 -21.046 -4.341 1.00 84.81 83 ASN A O 1
ATOM 689 N N . GLY A 1 84 ? -4.951 -21.315 -4.854 1.00 84.25 84 GLY A N 1
ATOM 690 C CA . GLY A 1 84 ? -5.141 -21.553 -6.288 1.00 84.25 84 GLY A CA 1
ATOM 691 C C . GLY A 1 84 ? -5.385 -20.299 -7.134 1.00 84.25 84 GLY A C 1
ATOM 692 O O . GLY A 1 84 ? -5.364 -20.386 -8.359 1.00 84.25 84 GLY A O 1
ATOM 693 N N . THR A 1 85 ? -5.572 -19.124 -6.523 1.00 86.25 85 THR A N 1
ATOM 694 C CA . THR A 1 85 ? -5.758 -17.868 -7.270 1.00 86.25 85 THR A CA 1
ATOM 695 C C . THR A 1 85 ? -4.452 -17.372 -7.880 1.00 86.25 85 THR A C 1
ATOM 697 O O . THR A 1 85 ? -3.372 -17.603 -7.337 1.00 86.25 85 THR A O 1
ATOM 700 N N . TRP A 1 86 ? -4.529 -16.689 -9.020 1.00 85.44 86 TRP A N 1
ATOM 701 C CA . TRP A 1 86 ? -3.358 -16.132 -9.698 1.00 85.44 86 TRP A CA 1
ATOM 702 C C . TRP A 1 86 ? -3.228 -14.641 -9.392 1.00 85.44 86 TRP A C 1
ATOM 704 O O . TRP A 1 86 ? -4.222 -13.926 -9.279 1.00 85.44 86 TRP A O 1
ATOM 714 N N . THR A 1 87 ? -1.996 -14.162 -9.260 1.00 86.00 87 THR A N 1
ATOM 715 C CA . THR A 1 87 ? -1.688 -12.748 -9.031 1.00 86.00 87 THR A CA 1
ATOM 716 C C . THR A 1 87 ? -0.440 -12.328 -9.798 1.00 86.00 87 THR A C 1
ATOM 718 O O . THR A 1 87 ? 0.374 -13.166 -10.177 1.00 86.00 87 THR A O 1
ATOM 721 N N . THR A 1 88 ? -0.269 -11.027 -10.016 1.00 86.19 88 THR A N 1
ATOM 722 C CA . THR A 1 88 ? 0.887 -10.468 -10.725 1.00 86.19 88 THR A CA 1
ATOM 723 C C . THR A 1 88 ? 1.916 -9.944 -9.733 1.00 86.19 88 THR A C 1
ATOM 725 O O . THR A 1 88 ? 1.586 -9.140 -8.854 1.00 86.19 88 THR A O 1
ATOM 728 N N . ILE A 1 89 ? 3.170 -10.364 -9.897 1.00 85.88 89 ILE A N 1
ATOM 729 C CA . ILE A 1 89 ? 4.323 -9.800 -9.191 1.00 85.88 89 ILE A CA 1
ATOM 730 C C . ILE A 1 89 ? 5.167 -9.004 -10.183 1.00 85.88 89 ILE A C 1
ATOM 732 O O . ILE A 1 89 ? 5.420 -9.470 -11.294 1.00 85.88 89 ILE A O 1
ATOM 736 N N . PHE A 1 90 ? 5.589 -7.809 -9.771 1.00 86.94 90 PHE A N 1
ATOM 737 C CA . PHE A 1 90 ? 6.421 -6.911 -10.569 1.00 86.94 90 PHE A CA 1
ATOM 738 C C . PHE A 1 90 ? 7.889 -7.038 -10.169 1.00 86.94 90 PHE A C 1
ATOM 740 O O . PHE A 1 90 ? 8.191 -7.188 -8.995 1.00 86.94 90 PHE A O 1
ATOM 747 N N . SER A 1 91 ? 8.813 -6.956 -11.114 1.00 85.00 91 SER A N 1
ATOM 748 C CA . SER A 1 91 ? 10.247 -6.945 -10.810 1.00 85.00 91 SER A CA 1
ATOM 749 C C . SER A 1 91 ? 11.011 -6.091 -11.795 1.00 85.00 91 SER A C 1
ATOM 751 O O . SER A 1 91 ? 10.521 -5.822 -12.889 1.00 85.00 91 SER A O 1
ATOM 753 N N . PHE A 1 92 ? 12.233 -5.690 -11.471 1.00 82.19 92 PHE A N 1
ATOM 754 C CA . PHE A 1 92 ? 13.113 -5.142 -12.501 1.00 82.19 92 PHE A CA 1
ATOM 755 C C . PHE A 1 92 ? 13.705 -6.250 -13.374 1.00 82.19 92 PHE A C 1
ATOM 757 O O . PHE A 1 92 ? 14.049 -7.333 -12.900 1.00 82.19 92 PHE A O 1
ATOM 764 N N . LYS A 1 93 ? 13.804 -5.980 -14.679 1.00 64.94 93 LYS A N 1
ATOM 765 C CA . LYS A 1 93 ? 14.526 -6.822 -15.639 1.00 64.94 93 LYS A CA 1
ATOM 766 C C . LYS A 1 93 ? 15.870 -6.153 -15.939 1.00 64.94 93 LYS A C 1
ATOM 768 O O . LYS A 1 93 ? 15.883 -5.065 -16.499 1.00 64.94 93 LYS A O 1
ATOM 773 N N . GLY A 1 94 ? 16.981 -6.808 -15.599 1.00 59.47 94 GLY A N 1
ATOM 774 C CA . GLY A 1 94 ? 18.337 -6.336 -15.916 1.00 59.47 94 GLY A CA 1
ATOM 775 C C . GLY A 1 94 ? 19.094 -5.693 -14.748 1.00 59.47 94 GLY A C 1
ATOM 776 O O . GLY A 1 94 ? 18.567 -5.535 -13.650 1.00 59.47 94 GLY A O 1
ATOM 777 N N . SER A 1 95 ? 20.369 -5.379 -14.990 1.00 53.09 95 SER A N 1
ATOM 778 C CA . SER A 1 95 ? 21.374 -5.049 -13.968 1.00 53.09 95 SER A CA 1
ATOM 779 C C . SER A 1 95 ? 21.514 -3.559 -13.635 1.00 53.09 95 SER A C 1
ATOM 781 O O . SER A 1 95 ? 22.204 -3.235 -12.671 1.00 53.09 95 SER A O 1
ATOM 783 N N . GLN A 1 96 ? 20.863 -2.646 -14.365 1.00 59.69 96 GLN A N 1
ATOM 784 C CA . GLN A 1 96 ? 20.887 -1.216 -14.039 1.00 59.69 96 GLN A CA 1
ATOM 785 C C . GLN A 1 96 ? 19.478 -0.629 -14.006 1.00 59.69 96 GLN A C 1
ATOM 787 O O . GLN A 1 96 ? 18.830 -0.442 -15.033 1.00 59.69 96 GLN A O 1
ATOM 792 N N . VAL A 1 97 ? 19.017 -0.333 -12.791 1.00 69.81 97 VAL A N 1
ATOM 793 C CA . VAL A 1 97 ? 17.794 0.426 -12.547 1.00 69.81 97 VAL A CA 1
ATOM 794 C C . VAL A 1 97 ? 18.191 1.857 -12.230 1.00 69.81 97 VAL A C 1
ATOM 796 O O . VAL A 1 97 ? 18.740 2.131 -11.164 1.00 69.81 97 VAL A O 1
ATOM 799 N N . GLU A 1 98 ? 17.907 2.780 -13.142 1.00 81.62 98 GLU A N 1
ATOM 800 C CA . GLU A 1 98 ? 18.033 4.202 -12.844 1.00 81.62 98 GLU A CA 1
ATOM 801 C C . GLU A 1 98 ? 16.855 4.629 -11.956 1.00 81.62 98 GLU A C 1
ATOM 803 O O . GLU A 1 98 ? 15.690 4.585 -12.370 1.00 81.62 98 GLU A O 1
ATOM 808 N N . LEU A 1 99 ? 17.161 4.987 -10.707 1.00 86.69 99 LEU A N 1
ATOM 809 C CA . LEU A 1 99 ? 16.194 5.448 -9.714 1.00 86.69 99 LEU A CA 1
ATOM 810 C C . LEU A 1 99 ? 16.481 6.894 -9.334 1.00 86.69 99 LEU A C 1
ATOM 812 O O . LEU A 1 99 ? 17.626 7.272 -9.082 1.00 86.69 99 LEU A O 1
ATOM 816 N N . ASN A 1 100 ? 15.420 7.681 -9.175 1.00 91.44 100 ASN A N 1
ATOM 817 C CA . ASN A 1 100 ? 15.531 8.957 -8.488 1.00 91.44 100 ASN A CA 1
ATOM 818 C C . ASN A 1 100 ? 15.887 8.704 -7.012 1.00 91.44 100 ASN A C 1
ATOM 820 O O . ASN A 1 100 ? 15.081 8.149 -6.260 1.00 91.44 100 ASN A O 1
ATOM 824 N N . LYS A 1 101 ? 17.090 9.119 -6.600 1.00 91.00 101 LYS A N 1
ATOM 825 C CA . LYS A 1 101 ? 17.634 8.847 -5.261 1.00 91.00 101 LYS A CA 1
ATOM 826 C C . LYS A 1 101 ? 16.743 9.369 -4.130 1.00 91.00 101 LYS A C 1
ATOM 828 O O . LYS A 1 101 ? 16.491 8.638 -3.182 1.00 91.00 101 LYS A O 1
ATOM 833 N N . ILE A 1 102 ? 16.220 10.591 -4.251 1.00 91.56 102 ILE A N 1
ATOM 834 C CA . ILE A 1 102 ? 15.391 11.225 -3.210 1.00 91.56 102 ILE A CA 1
ATOM 835 C C . ILE A 1 102 ? 14.110 10.415 -2.982 1.00 91.56 102 ILE A C 1
ATOM 837 O O . ILE A 1 102 ? 13.740 10.114 -1.846 1.00 91.56 102 ILE A O 1
ATOM 841 N N . VAL A 1 103 ? 13.447 10.027 -4.072 1.00 93.25 103 VAL A N 1
ATOM 842 C CA . VAL A 1 103 ? 12.218 9.225 -4.021 1.00 93.25 103 VAL A CA 1
ATOM 843 C C . VAL A 1 103 ? 12.502 7.832 -3.468 1.00 93.25 103 VAL A C 1
ATOM 845 O O . VAL A 1 103 ? 11.772 7.347 -2.602 1.00 93.25 103 VAL A O 1
ATOM 848 N N . PHE A 1 104 ? 13.576 7.198 -3.942 1.00 93.69 104 PHE A N 1
ATOM 849 C CA . PHE A 1 104 ? 13.978 5.879 -3.475 1.00 93.69 104 PHE A CA 1
ATOM 850 C C . PHE A 1 104 ? 14.294 5.865 -1.982 1.00 93.69 104 PHE A C 1
ATOM 852 O O . PHE A 1 104 ? 13.756 5.017 -1.275 1.00 93.69 104 PHE A O 1
ATOM 859 N N . ASP A 1 105 ? 15.096 6.805 -1.487 1.00 93.88 105 ASP A N 1
ATOM 860 C CA . ASP A 1 105 ? 15.473 6.864 -0.075 1.00 93.88 105 ASP A CA 1
ATOM 861 C C . ASP A 1 105 ? 14.236 7.051 0.818 1.00 93.88 105 ASP A C 1
ATOM 863 O O . ASP A 1 105 ? 14.085 6.334 1.813 1.00 93.88 105 ASP A O 1
ATOM 867 N N . LYS A 1 106 ? 13.296 7.923 0.417 1.00 93.69 106 LYS A N 1
ATOM 868 C CA . LYS A 1 106 ? 12.019 8.127 1.124 1.00 93.69 106 LYS A CA 1
ATOM 869 C C . LYS A 1 106 ? 11.201 6.837 1.203 1.00 93.69 106 LYS A C 1
ATOM 871 O O . LYS A 1 106 ? 10.798 6.413 2.288 1.00 93.69 106 LYS A O 1
ATOM 876 N N . ILE A 1 107 ? 10.961 6.197 0.060 1.00 96.00 107 ILE A N 1
ATOM 877 C CA . ILE A 1 107 ? 10.169 4.966 -0.010 1.00 96.00 107 ILE A CA 1
ATOM 878 C C . ILE A 1 107 ? 10.860 3.833 0.755 1.00 96.00 107 ILE A C 1
ATOM 880 O O . ILE A 1 107 ? 10.218 3.100 1.505 1.00 96.00 107 ILE A O 1
ATOM 884 N N . ASN A 1 108 ? 12.177 3.703 0.613 1.00 95.50 108 ASN A N 1
ATOM 885 C CA . ASN A 1 108 ? 12.940 2.644 1.254 1.00 95.50 108 ASN A CA 1
ATOM 886 C C . ASN A 1 108 ? 12.998 2.789 2.772 1.00 95.50 108 ASN A C 1
ATOM 888 O O . ASN A 1 108 ? 12.936 1.780 3.477 1.00 95.50 108 ASN A O 1
ATOM 892 N N . ALA A 1 109 ? 13.055 4.019 3.283 1.00 94.94 109 ALA A N 1
ATOM 893 C CA . ALA A 1 109 ? 12.917 4.279 4.708 1.00 94.94 109 ALA A CA 1
ATOM 894 C C . ALA A 1 109 ? 11.549 3.813 5.232 1.00 94.94 109 ALA A C 1
ATOM 896 O O . ALA A 1 109 ? 11.501 3.090 6.230 1.00 94.94 109 ALA A O 1
ATOM 897 N N . LEU A 1 110 ? 10.453 4.141 4.531 1.00 95.56 110 LEU A N 1
ATOM 898 C CA . LEU A 1 110 ? 9.114 3.664 4.894 1.00 95.56 110 LEU A CA 1
ATOM 899 C C . LEU A 1 110 ? 9.045 2.131 4.899 1.00 95.56 110 LEU A C 1
ATOM 901 O O . LEU A 1 110 ? 8.615 1.535 5.885 1.00 95.56 110 LEU A O 1
ATOM 905 N N . VAL A 1 111 ? 9.456 1.482 3.807 1.00 96.19 111 VAL A N 1
ATOM 906 C CA . VAL A 1 111 ? 9.347 0.021 3.657 1.00 96.19 111 VAL A CA 1
ATOM 907 C C . VAL A 1 111 ? 10.160 -0.703 4.736 1.00 96.19 111 VAL A C 1
ATOM 909 O O . VAL A 1 111 ? 9.681 -1.682 5.312 1.00 96.19 111 VAL A O 1
ATOM 912 N N . LYS A 1 112 ? 11.359 -0.203 5.071 1.00 95.12 112 LYS A N 1
ATOM 913 C CA . LYS A 1 112 ? 12.171 -0.731 6.179 1.00 95.12 112 LYS A CA 1
ATOM 914 C C . LYS A 1 112 ? 11.453 -0.613 7.522 1.00 95.12 112 LYS A C 1
ATOM 916 O O . LYS A 1 112 ? 11.398 -1.603 8.251 1.00 95.12 112 LYS A O 1
ATOM 921 N N . LYS A 1 113 ? 10.879 0.554 7.831 1.00 94.25 113 LYS A N 1
ATOM 922 C CA . LYS A 1 113 ? 10.123 0.780 9.075 1.00 94.25 113 LYS A CA 1
ATOM 923 C C . LYS A 1 113 ? 8.903 -0.137 9.171 1.00 94.25 113 LYS A C 1
ATOM 925 O O . LYS A 1 113 ? 8.733 -0.830 10.170 1.00 94.25 113 LYS A O 1
ATOM 930 N N . LEU A 1 114 ? 8.108 -0.227 8.104 1.00 94.75 114 LEU A N 1
ATOM 931 C CA . LEU A 1 114 ? 6.957 -1.133 8.027 1.00 94.75 114 LEU A CA 1
ATOM 932 C C . LEU A 1 114 ? 7.371 -2.586 8.290 1.00 94.75 114 LEU A C 1
ATOM 934 O O . LEU A 1 114 ? 6.760 -3.272 9.109 1.00 94.75 114 LEU A O 1
ATOM 938 N N . LYS A 1 115 ? 8.465 -3.037 7.669 1.00 93.81 115 LYS A N 1
ATOM 939 C CA . LYS A 1 115 ? 9.001 -4.384 7.882 1.00 93.81 115 LYS A CA 1
ATOM 940 C C . LYS A 1 115 ? 9.457 -4.621 9.324 1.00 93.81 115 LYS A C 1
ATOM 942 O O . LYS A 1 115 ? 9.216 -5.707 9.851 1.00 93.81 115 LYS A O 1
ATOM 947 N N . GLN A 1 116 ? 10.112 -3.642 9.954 1.00 93.88 116 GLN A N 1
ATOM 948 C CA . GLN A 1 116 ? 10.516 -3.704 11.367 1.00 93.88 116 GLN A CA 1
ATOM 949 C C . GLN A 1 116 ? 9.301 -3.819 12.295 1.00 93.88 116 GLN A C 1
ATOM 951 O O . GLN A 1 116 ? 9.341 -4.575 13.259 1.00 93.88 116 GLN A O 1
ATOM 956 N N . LYS A 1 117 ? 8.194 -3.157 11.944 1.00 92.75 117 LYS A N 1
ATOM 957 C CA . LYS A 1 117 ? 6.894 -3.254 12.626 1.00 92.75 117 LYS A CA 1
ATOM 958 C C . LYS A 1 117 ? 6.094 -4.515 12.261 1.00 92.75 117 LYS A C 1
ATOM 960 O O . LYS A 1 117 ? 4.936 -4.641 12.638 1.00 92.75 117 LYS A O 1
ATOM 965 N N . GLY A 1 118 ? 6.688 -5.456 11.524 1.00 92.88 118 GLY A N 1
ATOM 966 C CA . GLY A 1 118 ? 6.065 -6.735 11.177 1.00 92.88 118 GLY A CA 1
ATOM 967 C C . GLY A 1 118 ? 5.173 -6.717 9.933 1.00 92.88 118 GLY A C 1
ATOM 968 O O . GLY A 1 118 ? 4.691 -7.772 9.540 1.00 92.88 118 GLY A O 1
ATOM 969 N N . ILE A 1 119 ? 5.014 -5.577 9.258 1.00 94.31 119 ILE A N 1
ATOM 970 C CA . ILE A 1 119 ? 4.176 -5.441 8.060 1.00 94.31 119 ILE A CA 1
ATOM 971 C C . ILE A 1 119 ? 4.920 -6.007 6.844 1.00 94.31 119 ILE A C 1
ATOM 973 O O . ILE A 1 119 ? 5.878 -5.406 6.352 1.00 94.31 119 ILE A O 1
ATOM 977 N N . LYS A 1 120 ? 4.503 -7.182 6.357 1.00 90.56 120 LYS A N 1
ATOM 978 C CA . LYS A 1 120 ? 5.220 -7.931 5.301 1.00 90.56 120 LYS A CA 1
ATOM 979 C C . LYS A 1 120 ? 4.331 -8.382 4.146 1.00 90.56 120 LYS A C 1
ATOM 981 O O . LYS A 1 120 ? 4.840 -8.863 3.133 1.00 90.56 120 LYS A O 1
ATOM 986 N N . THR A 1 121 ? 3.016 -8.254 4.274 1.00 91.62 121 THR A N 1
ATOM 987 C CA . THR A 1 121 ? 2.049 -8.748 3.291 1.00 91.62 121 THR A CA 1
ATOM 988 C C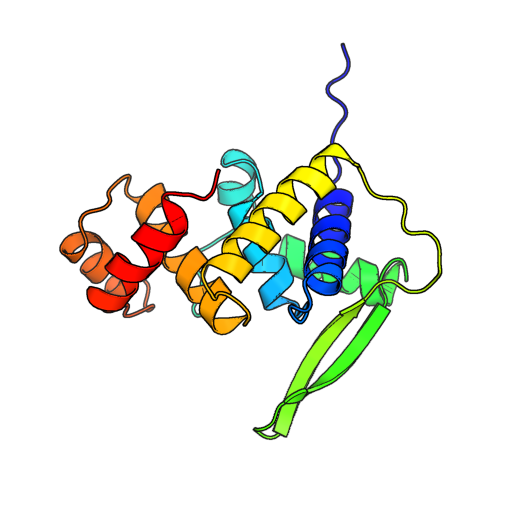 . THR A 1 121 ? 1.194 -7.625 2.710 1.00 91.62 121 THR A C 1
ATOM 990 O O . THR A 1 121 ? 0.954 -6.598 3.343 1.00 91.62 121 THR A O 1
ATOM 993 N N . ALA A 1 122 ? 0.654 -7.844 1.507 1.00 91.06 122 ALA A N 1
ATOM 994 C CA . ALA A 1 122 ? -0.285 -6.910 0.881 1.00 91.06 122 ALA A CA 1
ATOM 995 C C . ALA A 1 122 ? -1.549 -6.677 1.732 1.00 91.06 122 ALA A C 1
ATOM 997 O O . ALA A 1 122 ? -2.117 -5.583 1.712 1.00 91.06 122 ALA A O 1
ATOM 998 N N . LYS A 1 123 ? -1.982 -7.691 2.496 1.00 92.81 123 LYS A N 1
ATOM 999 C CA . LYS A 1 123 ? -3.130 -7.595 3.406 1.00 92.81 123 LYS A CA 1
ATOM 1000 C C . LYS A 1 123 ? -2.835 -6.646 4.567 1.00 92.81 123 LYS A C 1
ATOM 1002 O O . LYS A 1 123 ? -3.635 -5.752 4.822 1.00 92.81 123 LYS A O 1
ATOM 1007 N N . GLU A 1 124 ? -1.691 -6.806 5.227 1.00 94.75 124 GL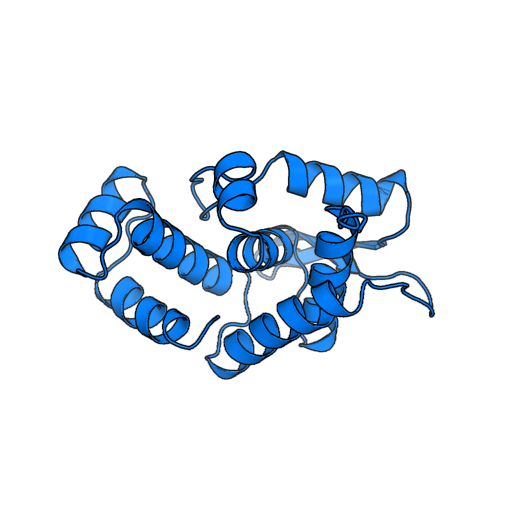U A N 1
ATOM 1008 C CA . GLU A 1 124 ? -1.277 -5.925 6.327 1.00 94.75 124 GLU A CA 1
ATOM 1009 C C . GLU A 1 124 ? -1.055 -4.493 5.834 1.00 94.75 124 GLU A C 1
ATOM 1011 O O . GLU A 1 124 ? -1.585 -3.559 6.426 1.00 94.75 124 GLU A O 1
ATOM 1016 N N . LEU A 1 125 ? -0.379 -4.315 4.691 1.00 95.38 125 LEU A N 1
ATOM 1017 C CA . LEU A 1 125 ? -0.226 -3.003 4.050 1.00 95.38 125 LEU A CA 1
ATOM 1018 C C . LEU A 1 125 ? -1.579 -2.340 3.772 1.00 95.38 125 LEU A C 1
ATOM 1020 O O . LEU A 1 125 ? -1.742 -1.136 3.970 1.00 95.38 125 LEU A O 1
ATOM 1024 N N . SER A 1 126 ? -2.563 -3.123 3.329 1.00 95.94 126 SER A N 1
ATOM 1025 C CA . SER A 1 126 ? -3.913 -2.616 3.087 1.00 95.94 126 SER A CA 1
ATOM 1026 C C . SER A 1 126 ? -4.580 -2.150 4.377 1.00 95.94 126 SER A C 1
ATOM 1028 O O . SER A 1 126 ? -5.233 -1.113 4.357 1.00 95.94 126 SER A O 1
ATOM 1030 N N . LEU A 1 127 ? -4.402 -2.860 5.493 1.00 96.94 127 LEU A N 1
ATOM 1031 C CA . LEU A 1 127 ? -4.944 -2.447 6.790 1.00 96.94 127 LEU A CA 1
ATOM 1032 C C . LEU A 1 127 ? -4.283 -1.161 7.303 1.00 96.94 127 LEU A C 1
ATOM 1034 O O . LEU A 1 127 ? -5.002 -0.244 7.695 1.00 96.94 127 LEU A O 1
ATOM 1038 N N . VAL A 1 128 ? -2.955 -1.047 7.191 1.00 96.69 128 VAL A N 1
ATOM 1039 C CA . VAL A 1 128 ? -2.221 0.192 7.509 1.00 96.69 128 VAL A CA 1
ATOM 1040 C C . VAL A 1 128 ? -2.777 1.367 6.703 1.00 96.69 128 VAL A C 1
ATOM 1042 O O . VAL A 1 128 ? -3.145 2.388 7.273 1.00 96.69 128 VAL A O 1
ATOM 1045 N N . CYS A 1 129 ? -2.926 1.212 5.383 1.00 97.00 129 CYS A N 1
ATOM 1046 C CA . CYS A 1 129 ? -3.446 2.280 4.523 1.00 97.00 129 CYS A CA 1
ATOM 1047 C C . CYS A 1 129 ? -4.897 2.651 4.837 1.00 97.00 129 CYS A C 1
ATOM 1049 O O . CYS A 1 129 ? -5.275 3.806 4.679 1.00 97.00 129 CYS A O 1
ATOM 1051 N N . LYS A 1 130 ? -5.726 1.686 5.252 1.00 97.75 130 LYS A N 1
ATOM 1052 C CA . LYS A 1 130 ? -7.105 1.958 5.669 1.00 97.75 130 LYS A CA 1
ATOM 1053 C C . LYS A 1 130 ? -7.138 2.821 6.927 1.00 97.75 130 LYS A C 1
ATOM 1055 O O . LYS A 1 130 ? -7.874 3.799 6.974 1.00 97.75 130 LYS A O 1
ATOM 1060 N N . VAL A 1 131 ? -6.340 2.469 7.932 1.00 97.50 131 VAL A N 1
ATOM 1061 C CA . VAL A 1 131 ? -6.270 3.241 9.179 1.00 97.50 131 VAL A CA 1
ATOM 1062 C C . VAL A 1 131 ? -5.672 4.620 8.925 1.00 97.50 131 VAL A C 1
ATOM 1064 O O . VAL A 1 131 ? -6.236 5.606 9.387 1.00 97.50 131 VAL A O 1
ATOM 1067 N N . TYR A 1 132 ? -4.625 4.703 8.103 1.00 96.44 132 TYR A N 1
ATOM 1068 C CA . TYR A 1 132 ? -4.047 5.977 7.686 1.00 96.44 132 TYR A CA 1
ATOM 1069 C C . TYR A 1 132 ? -5.066 6.860 6.954 1.00 96.44 132 TYR A C 1
ATOM 1071 O O . TYR A 1 132 ? -5.261 8.003 7.341 1.00 96.44 132 TYR A O 1
ATOM 1079 N N . TYR A 1 133 ? -5.808 6.314 5.982 1.00 95.94 133 TYR A N 1
ATOM 1080 C CA . TYR A 1 133 ? -6.883 7.043 5.300 1.00 95.94 133 TYR A CA 1
ATOM 1081 C C . TYR A 1 133 ? -7.895 7.625 6.285 1.00 95.94 133 TYR A C 1
ATOM 1083 O O . TYR A 1 133 ? -8.260 8.788 6.165 1.00 95.94 133 TYR A O 1
ATOM 1091 N N . LEU A 1 134 ? -8.360 6.823 7.247 1.00 96.56 134 LEU A N 1
ATOM 1092 C CA . LEU A 1 134 ? -9.345 7.274 8.228 1.00 96.56 134 LEU A CA 1
ATOM 1093 C C . LEU A 1 134 ? -8.770 8.380 9.125 1.00 96.56 134 LEU A C 1
ATOM 1095 O O . LEU A 1 134 ? -9.445 9.386 9.329 1.00 96.56 134 LEU A O 1
ATOM 1099 N N . LYS A 1 135 ? -7.541 8.205 9.629 1.00 95.56 135 LYS A N 1
ATOM 1100 C CA . LYS A 1 135 ? -6.853 9.196 10.466 1.00 95.56 135 LYS A CA 1
ATOM 1101 C C . LYS A 1 135 ? -6.715 10.532 9.741 1.00 95.56 135 LYS A C 1
ATOM 1103 O O . LYS A 1 135 ? -7.103 11.551 10.295 1.00 95.56 135 LYS A O 1
ATOM 1108 N N . GLU A 1 136 ? -6.211 10.514 8.511 1.00 93.38 136 GLU A N 1
ATOM 1109 C CA . GLU A 1 136 ? -5.951 11.731 7.736 1.00 93.38 136 GLU A CA 1
ATOM 1110 C C . GLU A 1 136 ? -7.258 12.386 7.276 1.00 93.38 136 GLU A C 1
ATOM 1112 O O . GLU A 1 136 ? -7.432 13.588 7.401 1.00 93.38 136 GLU A O 1
ATOM 1117 N N . ARG A 1 137 ? -8.229 11.600 6.788 1.00 92.94 137 ARG A N 1
ATOM 1118 C CA . ARG A 1 137 ? -9.483 12.140 6.235 1.00 92.94 137 ARG A CA 1
ATOM 1119 C C . ARG A 1 137 ? -10.367 12.807 7.285 1.00 92.94 137 ARG A C 1
ATOM 1121 O O . ARG A 1 137 ? -11.161 13.680 6.935 1.00 92.94 137 ARG A O 1
ATOM 1128 N N . TYR A 1 138 ? -10.303 12.326 8.523 1.00 94.00 138 TYR A N 1
ATOM 1129 C CA . TYR A 1 138 ? -11.126 12.810 9.628 1.00 94.00 138 TYR A CA 1
ATOM 1130 C C . TYR A 1 138 ? -10.326 13.530 10.716 1.00 94.00 138 TYR A C 1
ATOM 1132 O O . TYR A 1 138 ? -10.917 13.894 11.730 1.00 94.00 138 TYR A O 1
ATOM 1140 N N . GLU A 1 139 ? -9.016 13.691 10.519 1.00 94.00 139 GLU A N 1
ATOM 1141 C CA . GLU A 1 139 ? -8.101 14.423 11.402 1.00 94.00 139 GLU A CA 1
ATOM 1142 C C . GLU A 1 139 ? -8.226 14.005 12.877 1.00 94.00 139 GLU A C 1
ATOM 1144 O O . GLU A 1 139 ? -8.323 14.821 13.793 1.00 94.00 139 GLU A O 1
ATOM 1149 N N . THR A 1 140 ? -8.283 12.695 13.129 1.00 94.19 140 THR A N 1
ATOM 1150 C CA . THR A 1 140 ? -8.492 12.167 14.482 1.00 94.19 140 THR A CA 1
ATOM 1151 C C . THR A 1 140 ? -7.868 10.794 14.681 1.00 94.19 140 THR A C 1
ATOM 1153 O O . THR A 1 140 ? -7.795 9.981 13.762 1.00 94.19 140 THR A O 1
ATOM 1156 N N . GLU A 1 141 ? -7.477 10.511 15.922 1.00 94.06 141 GLU A N 1
ATOM 1157 C CA . GLU A 1 141 ? -7.000 9.199 16.374 1.00 94.06 141 GLU A CA 1
ATOM 1158 C C . GLU A 1 141 ? -8.013 8.492 17.292 1.00 94.06 141 GLU A C 1
ATOM 1160 O O . GLU A 1 141 ? -7.729 7.438 17.859 1.00 94.06 141 GLU A O 1
ATOM 1165 N N . ASN A 1 142 ? -9.226 9.041 17.445 1.00 97.44 142 ASN A N 1
ATOM 1166 C CA . ASN A 1 142 ? -10.254 8.431 18.283 1.00 97.44 142 ASN A CA 1
ATOM 1167 C C . ASN A 1 142 ? -10.701 7.075 17.705 1.00 97.44 142 ASN A C 1
ATOM 1169 O O . ASN A 1 142 ? -11.446 7.005 16.726 1.00 97.44 142 ASN A O 1
ATOM 1173 N N . ILE A 1 143 ? -10.284 5.988 18.357 1.00 97.94 143 ILE A N 1
ATOM 1174 C CA . ILE A 1 143 ? -10.497 4.604 17.907 1.00 97.94 143 ILE A CA 1
ATOM 1175 C C . ILE A 1 143 ? -11.979 4.289 17.661 1.00 97.94 143 ILE A C 1
ATOM 1177 O O . ILE A 1 143 ? -12.322 3.671 16.650 1.00 97.94 143 ILE A O 1
ATOM 1181 N N . ASN A 1 144 ? -12.868 4.719 18.560 1.00 97.44 144 ASN A N 1
ATOM 1182 C CA . ASN A 1 144 ? -14.300 4.441 18.444 1.00 97.44 144 ASN A CA 1
ATOM 1183 C C . ASN A 1 144 ? -14.902 5.160 17.236 1.00 97.44 144 ASN A C 1
ATOM 1185 O O . ASN A 1 144 ? -15.646 4.555 16.460 1.00 97.44 144 ASN A O 1
ATOM 1189 N N . TYR A 1 145 ? -14.534 6.426 17.043 1.00 97.69 145 TYR A N 1
ATOM 1190 C CA . TYR A 1 145 ? -14.981 7.214 15.904 1.00 97.69 145 TYR A CA 1
ATOM 1191 C C . TYR A 1 145 ? -14.467 6.640 14.577 1.00 97.69 145 TYR A C 1
ATOM 1193 O O . TYR A 1 145 ? -15.250 6.395 13.656 1.00 97.69 145 TYR A O 1
ATOM 1201 N N . LEU A 1 146 ? -13.170 6.327 14.489 1.00 98.12 146 LEU A N 1
ATOM 1202 C CA . LEU A 1 146 ? -12.580 5.706 13.301 1.00 98.12 146 LEU A CA 1
ATOM 1203 C C . LEU A 1 146 ? -13.204 4.332 13.010 1.00 98.12 146 LEU A C 1
ATOM 1205 O O . LEU A 1 146 ? -13.443 4.005 11.847 1.00 98.12 146 LEU A O 1
ATOM 1209 N N . SER A 1 147 ? -13.541 3.542 14.039 1.00 97.88 147 SER A N 1
ATOM 1210 C CA . SER A 1 147 ? -14.221 2.255 13.844 1.00 97.88 147 SER A CA 1
ATOM 1211 C C . SER A 1 147 ? -15.603 2.447 13.232 1.00 97.88 147 SER A C 1
ATOM 1213 O O . SER A 1 147 ? -15.929 1.768 12.256 1.00 97.88 147 SER A O 1
ATOM 1215 N N . GLN A 1 148 ? -16.386 3.414 13.721 1.00 97.31 148 GLN A N 1
ATOM 1216 C CA . GLN A 1 148 ? -17.685 3.751 13.133 1.00 97.31 148 GLN A CA 1
ATOM 1217 C C . GLN A 1 148 ? -17.540 4.175 11.666 1.00 97.31 148 GLN A C 1
ATOM 1219 O O . GLN A 1 148 ? -18.246 3.650 10.803 1.00 97.31 148 GLN A O 1
ATOM 1224 N N . LYS A 1 149 ? -16.580 5.055 11.352 1.00 97.38 149 LYS A N 1
ATOM 1225 C CA . LYS A 1 149 ? -16.325 5.484 9.967 1.00 97.38 149 LYS A CA 1
ATOM 1226 C C . LYS A 1 149 ? -15.888 4.337 9.066 1.00 97.38 149 LYS A C 1
ATOM 1228 O O . LYS A 1 149 ? -16.370 4.235 7.942 1.00 97.38 149 LYS A O 1
ATOM 1233 N N . SER A 1 150 ? -15.059 3.424 9.572 1.00 97.12 150 SER A N 1
ATOM 1234 C CA . SER A 1 150 ? -14.635 2.239 8.822 1.00 97.12 150 SER A CA 1
ATOM 1235 C C . SER A 1 150 ? -15.810 1.345 8.403 1.00 97.12 150 SER A C 1
ATOM 1237 O O . SER A 1 150 ? -15.747 0.720 7.346 1.00 97.12 150 SER A O 1
ATOM 1239 N N . ARG A 1 151 ? -16.889 1.284 9.198 1.00 96.19 151 ARG A N 1
ATOM 1240 C CA . ARG A 1 151 ? -18.103 0.516 8.870 1.00 96.19 151 ARG A CA 1
ATOM 1241 C C . ARG A 1 151 ? -18.908 1.191 7.769 1.00 96.19 151 ARG A C 1
ATOM 1243 O O . ARG A 1 151 ? -19.345 0.512 6.849 1.00 96.19 151 ARG A O 1
ATOM 1250 N N . ILE A 1 152 ? -19.035 2.518 7.823 1.00 94.38 152 ILE A N 1
ATOM 1251 C CA . ILE A 1 152 ? -19.764 3.307 6.814 1.00 94.38 152 ILE A CA 1
ATOM 1252 C C . ILE A 1 152 ? -19.169 3.100 5.415 1.00 94.38 152 ILE A C 1
ATOM 1254 O O . ILE A 1 152 ? -19.908 2.939 4.453 1.00 94.38 152 ILE A O 1
ATOM 1258 N N . ILE A 1 153 ? -17.839 3.037 5.305 1.00 92.81 153 ILE A N 1
ATOM 1259 C CA . ILE A 1 153 ? -17.143 2.793 4.028 1.00 92.81 153 ILE A CA 1
ATOM 1260 C C . ILE A 1 153 ? -16.936 1.298 3.709 1.00 92.81 153 ILE A C 1
ATOM 1262 O O . ILE A 1 153 ? -16.214 0.956 2.775 1.00 92.81 153 ILE A O 1
ATOM 1266 N N . GLY A 1 154 ? -17.531 0.391 4.493 1.00 94.31 154 GLY A N 1
ATOM 1267 C CA . GLY A 1 154 ? -17.522 -1.054 4.235 1.00 94.31 154 GLY A CA 1
ATOM 1268 C C . GLY A 1 154 ? -16.223 -1.793 4.586 1.00 94.31 154 GLY A C 1
ATOM 1269 O O . GLY A 1 154 ? -16.044 -2.944 4.193 1.00 94.31 154 GLY A O 1
ATOM 1270 N N . TRP A 1 155 ? -15.295 -1.177 5.323 1.00 96.44 155 TRP A N 1
ATOM 1271 C CA . TRP A 1 155 ? -14.046 -1.826 5.749 1.00 96.44 155 TRP A CA 1
ATOM 1272 C C . TRP A 1 155 ? -14.162 -2.627 7.038 1.00 96.44 155 TRP A C 1
ATOM 1274 O O . TRP A 1 155 ? -13.373 -3.554 7.212 1.00 96.44 155 TRP A O 1
ATOM 1284 N N . ASN A 1 156 ? -15.123 -2.286 7.899 1.00 95.88 156 ASN A N 1
ATOM 1285 C CA . ASN A 1 156 ? -15.456 -3.032 9.116 1.00 95.88 156 ASN A CA 1
ATOM 1286 C C . ASN A 1 156 ? -14.240 -3.314 10.020 1.00 95.88 156 ASN A C 1
ATOM 1288 O O . ASN A 1 156 ? -14.054 -4.434 10.491 1.00 95.88 156 ASN A O 1
ATOM 1292 N N . LEU A 1 157 ? -13.394 -2.304 10.252 1.00 96.81 157 LEU A N 1
ATOM 1293 C CA . LEU A 1 157 ? -12.220 -2.452 11.110 1.00 96.81 157 LEU A CA 1
ATOM 1294 C C . LEU A 1 157 ? -12.626 -2.479 12.587 1.00 96.81 157 LEU A C 1
ATOM 1296 O O . LEU A 1 157 ? -13.405 -1.638 13.057 1.00 96.81 157 LEU A O 1
ATOM 1300 N N . SER A 1 158 ? -12.060 -3.426 13.335 1.00 97.06 158 SER A N 1
ATOM 1301 C CA . SER A 1 158 ? -12.213 -3.474 14.788 1.00 97.06 158 SER A CA 1
ATOM 1302 C C . SER A 1 158 ? -11.408 -2.361 15.467 1.00 97.06 158 SER A C 1
ATOM 1304 O O . SER A 1 158 ? -10.414 -1.870 14.927 1.00 97.06 158 SER A O 1
ATOM 1306 N N . GLY A 1 159 ? -11.806 -1.984 16.687 1.00 97.12 159 GLY A N 1
ATOM 1307 C CA . GLY A 1 159 ? -11.049 -1.015 17.486 1.00 97.12 159 GLY A CA 1
ATOM 1308 C C . GLY A 1 159 ? -9.609 -1.470 17.753 1.00 97.12 159 GLY A C 1
ATOM 1309 O O . GLY A 1 159 ? -8.688 -0.669 17.651 1.00 97.12 159 GLY A O 1
ATOM 1310 N N . GLN A 1 160 ? -9.400 -2.772 17.982 1.00 97.06 160 GLN A N 1
ATOM 1311 C CA . GLN A 1 160 ? -8.068 -3.357 18.168 1.00 97.06 160 GLN A CA 1
ATOM 1312 C C . GLN A 1 160 ? -7.196 -3.231 16.911 1.00 97.06 160 GLN A C 1
ATOM 1314 O O . GLN A 1 160 ? -6.017 -2.907 17.018 1.00 97.06 160 GLN A O 1
ATOM 1319 N N . GLN A 1 161 ? -7.764 -3.451 15.717 1.00 97.00 161 GLN A N 1
ATOM 1320 C CA . GLN A 1 161 ? -7.037 -3.249 14.459 1.00 97.00 161 GLN A CA 1
ATOM 1321 C C . GLN A 1 161 ? -6.641 -1.783 14.283 1.00 97.00 161 GLN A C 1
ATOM 1323 O O . GLN A 1 161 ? -5.513 -1.500 13.894 1.00 97.00 161 GLN A O 1
ATOM 1328 N N . ILE A 1 162 ? -7.553 -0.855 14.578 1.00 97.88 162 ILE A N 1
ATOM 1329 C CA . ILE A 1 162 ? -7.283 0.582 14.465 1.00 97.88 162 ILE A CA 1
ATOM 1330 C C . ILE A 1 162 ? -6.175 0.998 15.429 1.00 97.88 162 ILE A C 1
ATOM 1332 O O . ILE A 1 162 ? -5.202 1.591 14.979 1.00 97.88 162 ILE A O 1
ATOM 1336 N N . ALA A 1 163 ? -6.282 0.636 16.710 1.00 97.31 163 ALA A N 1
ATOM 1337 C CA . ALA A 1 163 ? -5.269 0.944 17.717 1.00 97.31 163 ALA A CA 1
ATOM 1338 C C . ALA A 1 163 ? -3.884 0.431 17.294 1.00 97.31 163 ALA A C 1
ATOM 1340 O O . ALA A 1 163 ? -2.937 1.206 17.201 1.00 97.31 163 ALA A O 1
ATOM 1341 N N . HIS A 1 164 ? -3.803 -0.849 16.921 1.00 96.19 164 HIS A N 1
ATOM 1342 C CA . HIS A 1 164 ? -2.554 -1.463 16.483 1.00 96.19 164 HIS A CA 1
ATOM 1343 C C . HIS A 1 164 ? -1.919 -0.731 15.290 1.00 96.19 164 HIS A C 1
ATOM 1345 O O . HIS A 1 164 ? -0.721 -0.465 15.292 1.00 96.19 164 HIS A O 1
ATOM 1351 N N . TYR A 1 165 ? -2.693 -0.383 14.258 1.00 96.50 165 TYR A N 1
ATOM 1352 C CA . TYR A 1 165 ? -2.120 0.276 13.080 1.00 96.50 165 TYR A CA 1
ATOM 1353 C C . TYR A 1 165 ? -1.889 1.780 13.262 1.00 96.50 165 TYR A C 1
ATOM 1355 O O . TYR A 1 165 ? -1.057 2.326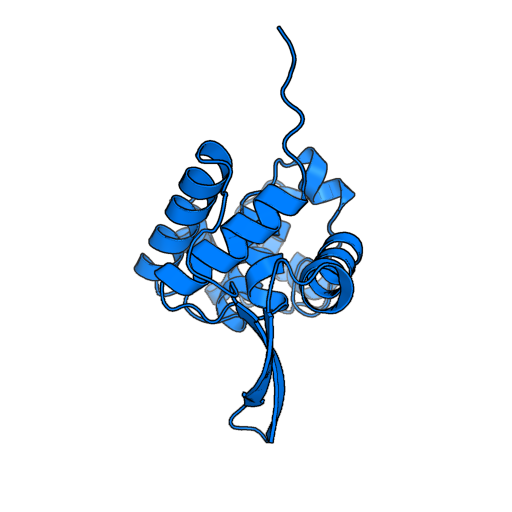 12.542 1.00 96.50 165 TYR A O 1
ATOM 1363 N N . LEU A 1 166 ? -2.535 2.441 14.227 1.00 96.25 166 LEU A N 1
ATOM 1364 C CA . LEU A 1 166 ? -2.145 3.791 14.648 1.00 96.25 166 LEU A CA 1
ATOM 1365 C C . LEU A 1 166 ? -0.746 3.784 15.286 1.00 96.25 166 LEU A C 1
ATOM 1367 O O . LEU A 1 166 ? 0.079 4.616 14.920 1.00 96.25 166 LEU A O 1
ATOM 1371 N N . GLU A 1 167 ? -0.428 2.797 16.131 1.00 94.44 167 GLU A N 1
ATOM 1372 C CA . GLU A 1 167 ? 0.925 2.614 16.698 1.00 94.44 167 GLU A CA 1
ATOM 1373 C C . GLU A 1 167 ? 1.986 2.286 15.634 1.00 94.44 167 GLU A C 1
ATOM 1375 O O . GLU A 1 167 ? 3.167 2.600 15.777 1.00 94.44 167 GLU A O 1
ATOM 1380 N N . VAL A 1 168 ? 1.592 1.626 14.541 1.00 93.75 168 VAL A N 1
ATOM 1381 C CA . VAL A 1 168 ? 2.490 1.418 13.394 1.00 93.75 168 VAL A CA 1
ATOM 1382 C C . VAL A 1 168 ? 2.764 2.743 12.674 1.00 93.75 168 VAL A C 1
ATOM 1384 O O . VAL A 1 168 ? 3.881 2.955 12.203 1.00 93.75 168 VAL A O 1
ATOM 1387 N N . LEU A 1 169 ? 1.759 3.620 12.585 1.00 92.12 169 LEU A N 1
ATOM 1388 C CA . LEU A 1 169 ? 1.816 4.890 11.858 1.00 92.12 169 LEU A CA 1
ATOM 1389 C C . LEU A 1 169 ? 2.484 6.029 12.637 1.00 92.12 169 LEU A C 1
ATOM 1391 O O . LEU A 1 169 ? 2.981 6.945 11.994 1.00 92.12 169 LEU A O 1
ATOM 1395 N N . SER A 1 170 ? 2.540 5.984 13.973 1.00 87.12 170 SER A N 1
ATOM 1396 C CA . SER A 1 170 ? 3.165 7.040 14.794 1.00 87.12 170 SER A CA 1
ATOM 1397 C C . SER A 1 170 ? 4.630 7.304 14.437 1.00 87.12 170 SER A C 1
ATOM 1399 O O . SER A 1 170 ? 5.126 8.414 14.607 1.00 87.12 170 SER A O 1
ATOM 1401 N N . ASP A 1 171 ? 5.311 6.284 13.913 1.00 72.69 171 ASP A N 1
ATOM 1402 C CA . ASP A 1 171 ? 6.748 6.312 13.636 1.00 72.69 171 ASP A CA 1
ATOM 1403 C C . ASP A 1 171 ? 7.057 6.428 12.135 1.00 72.69 171 ASP A C 1
ATOM 1405 O O . ASP A 1 171 ? 8.222 6.350 11.713 1.00 72.69 171 ASP A O 1
ATOM 1409 N N . ILE A 1 172 ? 6.018 6.567 11.311 1.00 72.50 172 ILE A N 1
ATOM 1410 C CA . ILE A 1 172 ? 6.109 6.685 9.861 1.00 72.50 172 ILE A CA 1
ATOM 1411 C C . ILE A 1 172 ? 6.041 8.178 9.490 1.00 72.50 172 ILE A C 1
ATOM 1413 O O . ILE A 1 172 ? 5.111 8.849 9.924 1.00 72.50 172 ILE A O 1
ATOM 1417 N N . PRO A 1 173 ? 7.043 8.702 8.754 1.00 57.50 173 PRO A N 1
ATOM 1418 C CA . PRO A 1 173 ? 7.112 10.114 8.376 1.00 57.50 173 PRO A CA 1
ATOM 1419 C C . PRO A 1 173 ? 6.067 10.512 7.331 1.00 57.50 173 PRO A C 1
ATOM 1421 O O . PRO A 1 173 ? 5.598 9.618 6.586 1.00 57.50 173 PRO A O 1
#

Foldseek 3Di:
DDPPPDDVVLLLLLQLVLCVVLVFFQFLLSSQLLCLLQDDPVCNVVQWDQDQLAIDGPVVSVVQCCCQPPVVQKDWDWDQDPVRDITITIGGDDDDDDHDPVSNVLSNVQSVLCVVLVNRYSSSSSLLRLLVCLCVVVVDLPLVVSQVVCVVSPNNDDSVSNVSSVVSCVPRD

Radius of gyration: 16.16 Å; chains: 1; bounding box: 41×49×41 Å

Secondary structure (DSSP, 8-state):
-------HHHHHHHHHHHHHHTT---BHHHHHHHHHHHS-HHHHHHH-B--TTSSB-HHHHHHHHIIIIIS-SSEEEEEE-TTS-EEEEEE--SS-----HHHHHHHHHHHHHHHHTT--SHHHHHHHHHHHHHHHHHT---HHHHHHHHHHTT----HHHHHHHHHHHTT--

Sequence (173 aa):
MGHGYIKLIDWIKAAVYSLEQNRIKPFKTSVLKILYLTLPEELRWTLYEPYLYGPYSRTISDLLDILAFGYKSLGAYIHTMPNGTWTTIFSFKGSQVELNKIVFDKINALVKKLKQKGIKTAKELSLVCKVYYLKERYETENINYLSQKSRIIGWNLSGQQIAHYLEVLSDIP

pLDDT: mean 89.16, std 11.54, range [35.09, 98.12]

=== Feature glossary ===
Each block in this record encodes a different view of the same protein. In brief:

Predicted aligned error. PAE(i, j) answers: if I align the predicted and true structures on residue i, how far off (in Å) do I expect residue j to be? A block-diagonal PAE matrix with low values on the blocks and high values off-diagonal is the signature of a multi-domain protein with confidently predicted domains but uncertain inter-domain orientation.

Contact-map, Ramachandran, and PAE plots. Plot images: a contact map (which residues are close in 3D, as an N×N binary image), a Ramachandran scatter (backbone torsion angles, revealing secondary-structure composition at a glance), and — for AlphaFold structures — a PAE heatmap (pairwise prediction confidence).

Backbone torsions (φ/ψ). φ (phi) and ψ (psi) are the two rotatable backbone dihedrals per residue: φ is the C(i-1)–N–Cα–C torsion, ψ is the N–Cα–C–N(i+1) torsion, both in degrees on (−180°, 180°]. α-helical residues cluster near (−60°, −45°); β-strand residues near (−120°, +130°). A Ramachandran plot is simply a scatter of (φ, ψ) for every residue.

Foldseek 3Di. A 3Di character summarizes, for each residue, the relative orientation of the Cα frame of its nearest spatial neighbor. Because it encodes fold topology rather than chemistry, 3Di alignments detect remote structural similarity that sequence alignment misses.

Radius of gyration, Cα contacts, bounding box. Three whole-structure scalars: the radius of gyration (RMS distance of Cα from centroid, in Å), the count of Cα–Cα contacts (pairs closer than 8 Å and separated by more than four residues in sequence — i.e. tertiary, not local, contacts), and the bounding-box dimensions. Together they distinguish compact globular folds from extended fibres or disordered chains.

Sequence. Sequence gives the chain of amino acids in standard one-letter code (A=alanine, C=cysteine, …, Y=tyrosine), read N→C. It is the only feature that is directly encoded by the gene; all structural features are derived from the folded form of this sequence.

mmCIF coordinates. Atomic coordinates in PDBx/mmCIF format — the same representation the Protein Data Bank distributes. Each line of the _atom_site loop places one backbone atom in Cartesian space (units: ångströms, origin: arbitrary).

Secondary structure (3-state, P-SEA). Three-state secondary structure (P-SEA) collapses the eight DSSP classes into helix (a), strand (b), and coil (c). P-SEA assigns these from Cα geometry alone — distances and angles — without requiring backbone oxygens, so it works on any Cα trace.

InterPro / GO / CATH / organism. Functional annotations link the protein to curated databases. InterPro entries identify conserved domains and families by matching the sequence against member-database signatures (Pfam, PROSITE, CDD, …). Gene Ontology (GO) terms describe molecular function, biological process, and cellular component in a controlled vocabulary. CATH places the structure in a hierarchical fold classification (Class/Architecture/Topology/Homologous-superfamily). The organism is the source species.

B-factor. B-factor (Debye–Waller factor) reflects atomic displacement in the crystal lattice. It is an experimental observable (units Å²), not a prediction; low values mean the atom is pinned down, high values mean it moves or is heterogeneous across the crystal.

Rendered structure images. Structure images are PyMOL renders from six orthogonal camera directions. Cartoon representation draws helices as coils and strands as arrows; sticks shows the backbone as bonds; surface shows the solvent-excluded envelope. Rainbow coloring maps sequence position to hue (blue→red, N→C); chain coloring assigns a distinct color per polypeptide.

Solvent-accessible surface area. Solvent-accessible surface area (SASA) is the area in Å² traced out by the centre of a 1.4 Å probe sphere (a water molecule) rolled over the protein's van der Waals surface (Shrake–Rupley / Lee–Richards construction). Buried residues have near-zero SASA; fully exposed residues can exceed 200 Å². The total SASA scales roughly with the number of surface residues.

Secondary structure (8-state, DSSP). The SS8 string is DSSP's per-residue secondary-structure call. α-helix (H) means an i→i+4 H-bond ladder; β-strand (E) means the residue participates in a β-sheet; 3₁₀ (G) and π (I) are tighter and wider helices; T/S are turns/bends; '-' is loop.

pLDDT. For AlphaFold models, the B-factor field carries pLDDT — the model's own estimate of local accuracy on a 0–100 scale. Regions with pLDDT<50 should be treated as essentially unmodeled; they often correspond to intrinsically disordered segments.

Nearest PDB structures. Nearest PDB neighbors are the top structural matches found by Foldseek when searching this structure against the entire Protein Data Bank. Each hit reports a TM-score (0 to 1; >0.5 almost always implies the same fold) and an E-value. These are *structural* homologs — they may share no detectable sequence similarity.